Protein AF-A0AAD6ZDA1-F1 (afdb_monomer_lite)

Structure (mmCIF, N/CA/C/O backbone):
data_AF-A0AAD6ZDA1-F1
#
_entry.id   AF-A0AAD6ZDA1-F1
#
loop_
_atom_site.group_PDB
_atom_site.id
_atom_site.type_symbol
_atom_site.label_atom_id
_atom_site.label_alt_id
_atom_site.label_comp_id
_atom_site.label_asym_id
_atom_site.label_entity_id
_atom_site.label_seq_id
_atom_site.pdbx_PDB_ins_code
_atom_site.Cartn_x
_atom_site.Cartn_y
_atom_site.Cartn_z
_atom_site.occupancy
_atom_site.B_iso_or_equiv
_atom_site.auth_seq_id
_atom_site.auth_comp_id
_atom_site.auth_asym_id
_atom_site.auth_atom_id
_atom_site.pdbx_PDB_model_num
ATOM 1 N N . MET A 1 1 ? 4.608 19.936 4.056 1.00 37.69 1 MET A N 1
ATOM 2 C CA . MET A 1 1 ? 5.931 19.397 4.439 1.00 37.69 1 MET A CA 1
ATOM 3 C C . MET A 1 1 ? 6.944 19.930 3.448 1.00 37.69 1 MET A C 1
ATOM 5 O O . MET A 1 1 ? 6.852 19.603 2.273 1.00 37.69 1 MET A O 1
ATOM 9 N N . ASN A 1 2 ? 7.859 20.784 3.895 1.00 42.84 2 ASN A N 1
ATOM 10 C CA . ASN A 1 2 ? 8.911 21.331 3.040 1.00 42.84 2 ASN A CA 1
ATOM 11 C C . ASN A 1 2 ? 10.009 20.263 2.973 1.00 42.84 2 ASN A C 1
ATOM 13 O O . ASN A 1 2 ? 10.883 20.229 3.833 1.00 42.84 2 ASN A O 1
ATOM 17 N N . GLY A 1 3 ? 9.855 19.300 2.061 1.00 48.91 3 GLY A N 1
ATOM 18 C CA . GLY A 1 3 ? 10.661 18.079 2.011 1.00 48.91 3 GLY A CA 1
ATOM 19 C C . GLY A 1 3 ? 12.135 18.366 1.745 1.00 48.91 3 GLY A C 1
ATOM 20 O O . GLY A 1 3 ? 12.542 18.500 0.595 1.00 48.91 3 GLY A O 1
ATOM 21 N N . SER A 1 4 ? 12.936 18.448 2.806 1.00 62.41 4 SER A N 1
ATOM 22 C CA . SER A 1 4 ? 14.390 18.382 2.724 1.00 62.41 4 SER A CA 1
ATOM 23 C C . SER A 1 4 ? 14.822 16.922 2.864 1.00 62.41 4 SER A C 1
ATOM 25 O O . SER A 1 4 ? 14.467 16.230 3.817 1.00 62.41 4 SER A O 1
ATOM 27 N N . TYR A 1 5 ? 15.578 16.433 1.883 1.00 67.56 5 TYR A N 1
ATOM 28 C CA . TYR A 1 5 ? 16.111 15.073 1.871 1.00 67.56 5 TYR A CA 1
ATOM 29 C C . TYR A 1 5 ? 17.621 15.141 2.075 1.00 67.56 5 TYR A C 1
ATOM 31 O O . TYR A 1 5 ? 18.302 15.927 1.415 1.00 67.56 5 TYR A O 1
ATOM 39 N N . VAL A 1 6 ? 18.163 14.302 2.957 1.00 74.88 6 VAL A N 1
ATOM 40 C CA . VAL A 1 6 ? 19.614 14.137 3.085 1.00 74.88 6 VAL A CA 1
ATOM 41 C C . VAL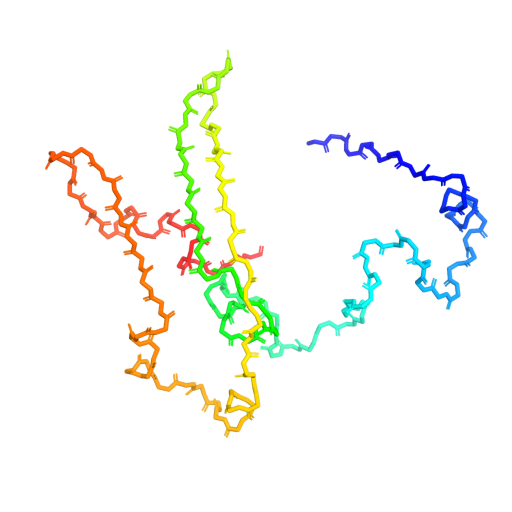 A 1 6 ? 20.038 13.004 2.162 1.00 74.88 6 VAL A C 1
ATOM 43 O O . VAL A 1 6 ? 19.687 11.844 2.373 1.00 74.88 6 VAL A O 1
ATOM 46 N N . LEU A 1 7 ? 20.784 13.346 1.115 1.00 74.56 7 LEU A N 1
ATOM 47 C CA . LEU A 1 7 ? 21.344 12.378 0.180 1.00 74.56 7 LEU A CA 1
ATOM 48 C C . LEU A 1 7 ? 22.782 12.046 0.576 1.00 74.56 7 LEU A C 1
ATOM 50 O O . LEU A 1 7 ? 23.545 12.921 0.982 1.00 74.56 7 LEU A O 1
ATOM 54 N N . CYS A 1 8 ? 23.189 10.786 0.410 1.00 79.69 8 CYS A N 1
ATOM 55 C CA . CYS A 1 8 ? 24.602 10.437 0.536 1.00 79.69 8 CYS A CA 1
ATOM 56 C C . CYS A 1 8 ? 25.426 11.150 -0.554 1.00 79.69 8 CYS A C 1
ATOM 58 O O . CYS A 1 8 ? 24.896 11.513 -1.606 1.00 79.69 8 CYS A O 1
ATOM 60 N N . HIS A 1 9 ? 26.733 11.321 -0.332 1.00 81.81 9 HIS A N 1
ATOM 61 C CA . HIS A 1 9 ? 27.588 12.106 -1.232 1.00 81.81 9 HIS A CA 1
ATOM 62 C C . HIS A 1 9 ? 27.553 11.626 -2.699 1.00 81.81 9 HIS A C 1
ATOM 64 O O . HIS A 1 9 ? 27.541 12.455 -3.608 1.00 81.81 9 HIS A O 1
ATOM 70 N N . LEU A 1 10 ? 27.468 10.308 -2.937 1.00 74.12 10 LEU A N 1
ATOM 71 C CA . LEU A 1 10 ? 27.371 9.724 -4.281 1.00 74.12 10 LEU A CA 1
ATOM 72 C C . LEU A 1 10 ? 26.062 10.115 -4.975 1.00 74.12 10 LEU A C 1
ATOM 74 O O . LEU A 1 10 ? 26.083 10.601 -6.105 1.00 74.12 10 LEU A O 1
ATOM 78 N N . CYS A 1 11 ? 24.928 9.955 -4.285 1.00 75.06 11 CYS A N 1
ATOM 79 C CA . CYS A 1 11 ? 23.620 10.335 -4.816 1.00 75.06 11 CYS A CA 1
ATOM 80 C C . CYS A 1 11 ? 23.534 11.850 -5.030 1.00 75.06 11 CYS A C 1
ATOM 82 O O . CYS A 1 11 ? 23.069 12.282 -6.077 1.00 75.06 11 CYS A O 1
ATOM 84 N N . ASN A 1 12 ? 24.052 12.653 -4.096 1.00 80.81 12 ASN A N 1
ATOM 85 C CA . ASN A 1 12 ? 24.085 14.108 -4.227 1.00 80.81 12 ASN A CA 1
ATOM 86 C C . ASN A 1 12 ? 24.914 14.558 -5.445 1.00 80.81 12 ASN A C 1
ATOM 88 O O . ASN A 1 12 ? 24.499 15.439 -6.192 1.00 80.81 12 ASN A O 1
ATOM 92 N N . SER A 1 13 ? 26.067 13.924 -5.695 1.00 78.25 13 SER A N 1
ATOM 93 C CA . SER A 1 13 ? 26.888 14.221 -6.876 1.00 78.25 13 SER A CA 1
ATOM 94 C C . SER A 1 13 ? 26.169 13.864 -8.180 1.00 78.25 13 SER A C 1
ATOM 96 O O . SER A 1 13 ? 26.177 14.664 -9.114 1.00 78.25 13 SER A O 1
ATOM 98 N N . ALA A 1 14 ? 25.502 12.706 -8.231 1.00 74.50 14 ALA A N 1
ATOM 99 C CA . ALA A 1 14 ? 24.721 12.286 -9.395 1.00 74.50 14 ALA A CA 1
ATOM 100 C C . ALA A 1 14 ? 23.552 13.245 -9.690 1.00 74.50 14 ALA A C 1
ATOM 102 O O . ALA A 1 14 ? 23.339 13.596 -10.853 1.00 74.50 14 ALA A O 1
ATOM 103 N N . VAL A 1 15 ? 22.863 13.722 -8.642 1.00 77.50 15 VAL A N 1
ATOM 104 C CA . VAL A 1 15 ? 21.783 14.721 -8.738 1.00 77.50 15 VAL A CA 1
ATOM 105 C C . VAL A 1 15 ? 22.301 16.043 -9.281 1.00 77.50 15 VAL A C 1
ATOM 107 O O . VAL A 1 15 ? 21.803 16.529 -10.295 1.00 77.50 15 VAL A O 1
ATOM 110 N N . ASN A 1 16 ? 23.331 16.600 -8.646 1.00 80.31 16 ASN A N 1
ATOM 111 C CA . ASN A 1 16 ? 23.852 17.920 -8.999 1.00 80.31 16 ASN A CA 1
ATOM 112 C C . ASN A 1 16 ? 24.461 17.951 -10.404 1.00 80.31 16 ASN A C 1
ATOM 114 O O . ASN A 1 16 ? 24.349 18.955 -11.101 1.00 80.31 16 ASN A O 1
ATOM 118 N N . LYS A 1 17 ? 25.064 16.843 -10.848 1.00 80.06 17 LYS A N 1
ATOM 119 C CA . LYS A 1 17 ? 25.643 16.723 -12.194 1.00 80.06 17 LYS A CA 1
ATOM 120 C C . LYS A 1 17 ? 24.631 16.282 -13.261 1.00 80.06 17 LYS A C 1
ATOM 122 O O . LYS A 1 17 ? 24.995 16.197 -14.429 1.00 80.06 17 LYS A O 1
ATOM 127 N N . ARG A 1 18 ? 23.374 16.001 -12.883 1.00 66.25 18 ARG A N 1
ATOM 128 C CA . ARG A 1 18 ? 22.312 15.468 -13.763 1.00 66.25 18 ARG A CA 1
ATOM 129 C C . ARG A 1 18 ? 22.723 14.196 -14.522 1.00 66.25 18 ARG A C 1
ATOM 131 O O . ARG A 1 18 ? 22.276 13.958 -15.637 1.00 66.25 18 ARG A O 1
ATOM 138 N N . CYS A 1 19 ? 23.562 13.356 -13.918 1.00 67.00 19 CYS A N 1
ATOM 139 C CA . CYS A 1 19 ? 24.136 12.170 -14.565 1.00 67.00 19 CYS A CA 1
ATOM 140 C C . CYS A 1 19 ? 23.348 10.883 -14.266 1.00 67.00 19 CYS A C 1
ATOM 142 O O . CYS A 1 19 ? 23.950 9.830 -14.037 1.00 67.00 19 CYS A O 1
ATOM 144 N N . PHE A 1 20 ? 22.016 10.941 -14.240 1.00 66.19 20 PHE A N 1
ATOM 145 C CA . PHE A 1 20 ? 21.174 9.772 -13.971 1.00 66.19 20 PHE A CA 1
ATOM 146 C C . PHE A 1 20 ? 21.013 8.909 -15.224 1.00 66.19 20 PHE A C 1
ATOM 148 O O . PHE A 1 20 ? 19.981 8.928 -15.884 1.00 66.19 20 PHE A O 1
ATOM 155 N N . HIS A 1 21 ? 22.054 8.159 -15.563 1.00 68.06 21 HIS A N 1
ATOM 156 C CA . HIS A 1 21 ? 22.007 7.195 -16.667 1.00 68.06 21 HIS A CA 1
ATOM 157 C C . HIS A 1 21 ? 21.341 5.884 -16.233 1.00 68.06 21 HIS A C 1
ATOM 159 O O . HIS A 1 21 ? 20.804 5.146 -17.052 1.00 68.06 21 HIS A O 1
ATOM 165 N N . SER A 1 22 ? 21.368 5.599 -14.931 1.00 71.06 22 SER A N 1
ATOM 166 C CA . SER A 1 22 ? 20.742 4.438 -14.314 1.00 71.06 22 SER A CA 1
ATOM 167 C C . SER A 1 22 ? 20.331 4.746 -12.873 1.00 71.06 22 SER A C 1
ATOM 169 O O . SER A 1 22 ? 20.701 5.769 -12.286 1.00 71.06 22 SER A O 1
ATOM 171 N N . ILE A 1 23 ? 19.542 3.846 -12.292 1.00 71.50 23 ILE A N 1
ATOM 172 C CA . ILE A 1 23 ? 19.148 3.902 -10.887 1.00 71.50 23 ILE A CA 1
ATOM 173 C C . ILE A 1 23 ? 20.393 3.641 -10.038 1.00 71.50 23 ILE A C 1
ATOM 175 O O . ILE A 1 23 ? 21.043 2.609 -10.185 1.00 71.50 23 ILE A O 1
ATOM 179 N N . SER A 1 24 ? 20.727 4.571 -9.139 1.00 71.81 24 SER A N 1
ATOM 180 C CA . SER A 1 24 ? 21.829 4.372 -8.191 1.00 71.81 24 SER A CA 1
ATOM 181 C C . SER A 1 24 ? 21.614 3.086 -7.392 1.00 71.81 24 SER A C 1
ATOM 183 O O . SER A 1 24 ? 20.505 2.827 -6.926 1.00 71.81 24 SER A O 1
ATOM 185 N N . LEU A 1 25 ? 22.688 2.323 -7.164 1.00 71.06 25 LEU A N 1
ATOM 186 C CA . LEU A 1 25 ? 22.655 1.060 -6.417 1.00 71.06 25 LEU A CA 1
ATOM 187 C C . LEU A 1 25 ? 21.956 1.193 -5.052 1.00 71.06 25 LEU A C 1
ATOM 189 O O . LEU A 1 25 ? 21.292 0.263 -4.603 1.00 71.06 25 LEU A O 1
ATOM 193 N N . ARG A 1 26 ? 22.091 2.359 -4.405 1.00 69.19 26 ARG A N 1
ATOM 194 C CA . ARG A 1 26 ? 21.506 2.672 -3.088 1.00 69.19 26 ARG A CA 1
ATOM 195 C C . ARG A 1 26 ? 20.231 3.517 -3.165 1.00 69.19 26 ARG A C 1
ATOM 197 O O . ARG A 1 26 ? 19.812 4.081 -2.159 1.00 69.19 26 ARG A O 1
ATOM 204 N N . SER A 1 27 ? 19.655 3.680 -4.351 1.00 71.62 27 SER A N 1
ATOM 205 C CA . SER A 1 27 ? 18.362 4.340 -4.497 1.00 71.62 27 SER A CA 1
ATOM 206 C C . SER A 1 27 ? 17.271 3.480 -3.869 1.00 71.62 27 SER A C 1
ATOM 208 O O . SER A 1 27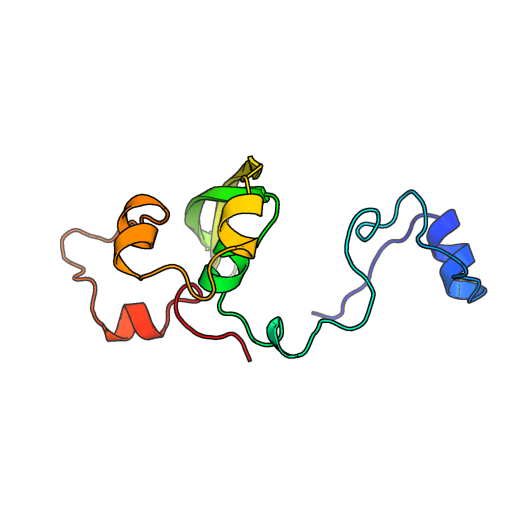 ? 17.243 2.271 -4.086 1.00 71.62 27 SER A O 1
ATOM 210 N N . TYR A 1 28 ? 16.322 4.110 -3.176 1.00 68.62 28 TYR A N 1
ATOM 211 C CA . TYR A 1 28 ? 15.104 3.437 -2.713 1.00 68.62 28 TYR A CA 1
ATOM 212 C C . TYR A 1 28 ? 14.266 2.862 -3.862 1.00 68.62 28 TYR A C 1
ATOM 214 O O . TYR A 1 28 ? 13.479 1.955 -3.640 1.00 68.62 28 TYR A O 1
ATOM 222 N N . ALA A 1 29 ? 14.448 3.369 -5.085 1.00 72.00 29 ALA A N 1
ATOM 223 C CA . ALA A 1 29 ? 13.752 2.883 -6.270 1.00 72.00 29 ALA A CA 1
ATOM 224 C C . ALA A 1 29 ? 14.460 1.695 -6.954 1.00 72.00 29 ALA A C 1
ATOM 226 O O . ALA A 1 29 ? 13.992 1.204 -7.978 1.00 72.00 29 ALA A O 1
ATOM 227 N N . ASN A 1 30 ? 15.599 1.232 -6.427 1.00 73.56 30 ASN A N 1
ATOM 228 C CA . ASN A 1 30 ? 16.299 0.086 -6.997 1.00 73.56 30 ASN A CA 1
ATOM 229 C C . ASN A 1 30 ? 15.459 -1.193 -6.820 1.00 73.56 30 ASN A C 1
ATOM 231 O O . ASN A 1 30 ? 15.001 -1.488 -5.720 1.00 73.56 30 ASN A O 1
ATOM 235 N N . GLY A 1 31 ? 15.237 -1.929 -7.912 1.00 70.88 31 GLY A N 1
ATOM 236 C CA . GLY A 1 31 ? 14.332 -3.085 -7.945 1.00 70.88 31 GLY A CA 1
ATOM 237 C C . GLY A 1 31 ? 12.839 -2.744 -8.073 1.00 70.88 31 GLY A C 1
ATOM 238 O O . GLY A 1 31 ? 12.024 -3.664 -8.125 1.00 70.88 31 GLY A O 1
ATOM 239 N N . PHE A 1 32 ? 12.477 -1.459 -8.169 1.00 76.69 32 PHE A N 1
ATOM 240 C CA . PHE A 1 32 ? 11.104 -0.999 -8.400 1.00 76.69 32 PHE A CA 1
ATOM 241 C C . PHE A 1 32 ? 10.906 -0.487 -9.833 1.00 76.69 32 PHE A C 1
ATOM 243 O O . PHE A 1 32 ? 11.855 -0.112 -10.522 1.00 76.69 32 PHE A O 1
ATOM 250 N N . TRP A 1 33 ? 9.651 -0.464 -10.288 1.00 78.94 33 TRP A N 1
ATOM 251 C CA . TRP A 1 33 ? 9.282 0.132 -11.571 1.00 78.94 33 TRP A CA 1
ATOM 252 C C . TRP A 1 33 ? 9.382 1.661 -11.499 1.00 78.94 33 TRP A C 1
ATOM 254 O O . TRP A 1 33 ? 8.782 2.280 -10.626 1.00 78.94 33 TRP A O 1
ATOM 264 N N . ILE A 1 34 ? 10.126 2.269 -12.428 1.00 78.31 34 ILE A N 1
ATOM 265 C CA . ILE A 1 34 ? 10.309 3.736 -12.526 1.00 78.31 34 ILE A CA 1
ATOM 266 C C . ILE A 1 34 ? 9.877 4.264 -13.908 1.00 78.31 34 ILE A C 1
ATOM 268 O O . ILE A 1 34 ? 10.096 5.422 -14.257 1.00 78.31 34 ILE A O 1
ATOM 272 N N . GLY A 1 35 ? 9.286 3.401 -14.735 1.00 83.25 35 GLY A N 1
ATOM 273 C CA . GLY A 1 35 ? 8.729 3.787 -16.026 1.00 83.25 35 GLY A CA 1
ATOM 274 C C . GLY A 1 35 ? 7.359 4.448 -15.887 1.00 83.25 35 GLY A C 1
ATOM 275 O O . GLY A 1 35 ? 6.829 4.633 -14.791 1.00 83.25 35 GLY A O 1
ATOM 276 N N . LYS A 1 36 ? 6.737 4.751 -17.030 1.00 84.94 36 LYS A N 1
ATOM 277 C CA . LYS A 1 36 ? 5.317 5.120 -17.054 1.00 84.94 36 LYS A CA 1
ATOM 278 C C . LYS A 1 36 ? 4.491 3.943 -16.535 1.00 84.94 36 LYS A C 1
ATOM 280 O O . LYS A 1 36 ? 4.729 2.806 -16.933 1.00 84.94 36 LYS A O 1
ATOM 285 N N . VAL A 1 37 ? 3.558 4.213 -15.630 1.00 84.25 37 VAL A N 1
ATOM 286 C CA . VAL A 1 37 ? 2.600 3.208 -15.159 1.00 84.25 37 VAL A CA 1
ATOM 287 C C . VAL A 1 37 ? 1.563 2.991 -16.274 1.00 84.25 37 VAL A C 1
ATOM 289 O O . VAL A 1 37 ? 1.015 3.994 -16.748 1.00 84.25 37 VAL A O 1
ATOM 292 N N . PRO A 1 38 ? 1.319 1.741 -16.722 1.00 85.94 38 PRO A N 1
ATOM 293 C CA . PRO A 1 38 ? 0.271 1.424 -17.697 1.00 85.94 38 PRO A CA 1
ATOM 294 C C . PRO A 1 38 ? -1.078 2.006 -17.277 1.00 85.94 38 PRO A C 1
ATOM 296 O O . PRO A 1 38 ? -1.346 2.097 -16.080 1.00 85.94 38 PRO A O 1
ATOM 299 N N . GLU A 1 39 ? -1.911 2.416 -18.231 1.00 85.50 39 GLU A N 1
ATOM 300 C CA . GLU A 1 39 ? -3.184 3.093 -17.942 1.00 85.50 39 GLU A CA 1
ATOM 301 C C . GLU A 1 39 ? -4.111 2.223 -17.083 1.00 85.50 39 GLU A C 1
ATOM 303 O O . GLU A 1 39 ? -4.760 2.712 -16.160 1.00 85.50 39 GLU A O 1
ATOM 308 N N . GLU A 1 40 ? -4.065 0.914 -17.303 1.00 81.06 40 GLU A N 1
ATOM 309 C CA . GLU A 1 40 ? -4.815 -0.111 -16.582 1.00 81.06 40 GLU A CA 1
ATOM 310 C C . GLU A 1 40 ? -4.409 -0.225 -15.105 1.00 81.06 40 GLU A C 1
ATOM 312 O O . GLU A 1 40 ? -5.193 -0.688 -14.280 1.00 81.06 40 GLU A O 1
ATOM 317 N N . LEU A 1 41 ? -3.186 0.195 -14.765 1.00 81.31 41 LEU A N 1
ATOM 318 C CA . LEU A 1 41 ? -2.640 0.171 -13.404 1.00 81.31 41 LEU A CA 1
ATOM 319 C C . LEU A 1 41 ? -2.665 1.553 -12.735 1.00 81.31 41 LEU A C 1
ATOM 321 O O . LEU A 1 41 ? -2.127 1.724 -11.640 1.00 81.31 41 LEU A O 1
ATOM 325 N N . GLN A 1 42 ? -3.259 2.560 -13.379 1.00 84.25 42 GLN A N 1
ATOM 326 C CA . GLN A 1 42 ? -3.432 3.882 -12.785 1.00 84.25 42 GLN A CA 1
ATOM 327 C C . GLN A 1 42 ? -4.682 3.921 -11.895 1.00 84.25 42 GLN A C 1
ATOM 329 O O . GLN A 1 42 ? -5.699 3.302 -12.190 1.00 84.25 42 GLN A O 1
ATOM 334 N N . LYS A 1 43 ? -4.628 4.726 -10.823 1.00 82.50 43 LYS A N 1
ATOM 335 C CA . LYS A 1 43 ? -5.772 5.024 -9.930 1.00 82.50 43 LYS A CA 1
ATOM 336 C C . LYS A 1 43 ? -6.388 3.796 -9.241 1.00 82.50 43 LYS A C 1
ATOM 338 O O . LYS A 1 43 ? -7.588 3.779 -8.954 1.00 82.50 43 LYS A O 1
ATOM 343 N N . LEU A 1 44 ? -5.567 2.790 -8.959 1.00 79.62 44 LEU A N 1
ATOM 344 C CA . LEU A 1 44 ? -5.968 1.650 -8.146 1.00 79.62 44 LEU A CA 1
ATOM 345 C C . LEU A 1 44 ? -6.284 2.113 -6.711 1.00 79.62 44 LEU A C 1
ATOM 347 O O . LEU A 1 44 ? -5.628 2.988 -6.144 1.00 79.62 44 LEU A O 1
ATOM 351 N N . THR A 1 45 ? -7.323 1.542 -6.111 1.00 77.00 45 THR A N 1
ATOM 352 C CA . THR A 1 45 ? -7.539 1.596 -4.662 1.00 77.00 45 THR A CA 1
ATOM 353 C C . THR A 1 45 ? -6.358 0.941 -3.953 1.00 77.00 45 THR A C 1
ATOM 355 O O . THR A 1 45 ? -5.698 0.060 -4.500 1.00 77.00 45 THR A O 1
ATOM 358 N N . PHE A 1 46 ? -6.149 1.296 -2.683 1.00 77.25 46 PHE A N 1
ATOM 359 C CA . PHE A 1 46 ? -5.167 0.605 -1.843 1.00 77.25 46 PHE A CA 1
ATOM 360 C C . PHE A 1 46 ? -5.358 -0.921 -1.875 1.00 77.25 46 PHE A C 1
ATOM 362 O O . PHE A 1 46 ? -4.387 -1.670 -1.916 1.00 77.25 46 PHE A O 1
ATOM 369 N N . LEU A 1 47 ? -6.612 -1.380 -1.889 1.00 75.62 47 LEU A N 1
ATOM 370 C CA . LEU A 1 47 ? -6.953 -2.796 -1.941 1.00 75.62 47 LEU A CA 1
ATOM 371 C C . LEU A 1 47 ? -6.581 -3.440 -3.286 1.00 75.62 47 LEU A C 1
ATOM 373 O O . LEU A 1 47 ? -5.926 -4.478 -3.293 1.00 75.62 47 LEU A O 1
ATOM 377 N N . GLU A 1 48 ? -6.933 -2.802 -4.405 1.00 77.69 48 GLU A N 1
ATOM 378 C CA . GLU A 1 48 ? -6.552 -3.251 -5.753 1.00 77.69 48 GLU A CA 1
ATOM 379 C C . GLU A 1 48 ? -5.017 -3.328 -5.894 1.00 77.69 48 GLU A C 1
ATOM 381 O O . GLU A 1 48 ? -4.503 -4.318 -6.414 1.00 77.69 48 GLU A O 1
ATOM 386 N N . GLU A 1 49 ? -4.273 -2.35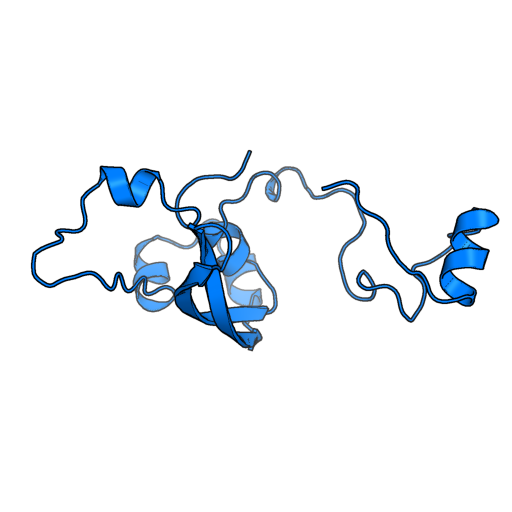5 -5.352 1.00 80.88 49 GLU A N 1
ATOM 387 C CA . GLU A 1 49 ? -2.803 -2.400 -5.297 1.00 80.88 49 GLU A CA 1
ATOM 388 C C . GLU A 1 49 ? -2.290 -3.604 -4.494 1.00 80.88 49 GLU A C 1
ATOM 390 O O . GLU A 1 49 ? -1.365 -4.290 -4.935 1.00 80.88 49 GLU A O 1
ATOM 395 N N . GLN A 1 50 ? -2.883 -3.893 -3.326 1.00 78.88 50 GLN A N 1
ATOM 396 C CA . GLN A 1 50 ? -2.485 -5.052 -2.519 1.00 78.88 50 GLN A CA 1
ATOM 397 C C . GLN A 1 50 ? -2.760 -6.381 -3.232 1.00 78.88 50 GLN A C 1
ATOM 399 O O . GLN A 1 50 ? -1.992 -7.319 -3.029 1.00 78.88 50 GLN A O 1
ATOM 404 N N . CYS A 1 51 ? -3.797 -6.481 -4.068 1.00 77.25 51 CYS A N 1
ATOM 405 C CA . CYS A 1 51 ? -4.104 -7.703 -4.821 1.00 77.25 51 CYS A CA 1
ATOM 406 C C . CYS A 1 51 ? -3.075 -8.009 -5.921 1.00 77.25 51 CYS A C 1
ATOM 408 O O . CYS A 1 51 ? -2.797 -9.175 -6.184 1.00 77.25 51 CYS A O 1
ATOM 410 N N . ILE A 1 52 ? -2.498 -6.983 -6.553 1.00 79.06 52 ILE A N 1
ATOM 411 C CA . ILE A 1 52 ? -1.542 -7.160 -7.663 1.00 79.06 52 ILE A CA 1
ATOM 412 C C . ILE A 1 52 ? -0.072 -7.033 -7.240 1.00 79.06 52 ILE A C 1
ATOM 414 O O . ILE A 1 52 ? 0.832 -7.268 -8.045 1.00 79.06 52 ILE A O 1
ATOM 418 N N . ALA A 1 53 ? 0.202 -6.616 -6.001 1.00 79.94 53 ALA A N 1
ATOM 419 C CA . ALA A 1 53 ? 1.566 -6.429 -5.520 1.00 79.94 53 ALA A CA 1
ATOM 420 C C . ALA A 1 53 ? 2.360 -7.748 -5.567 1.00 79.94 53 ALA A C 1
ATOM 422 O O . ALA A 1 53 ? 1.826 -8.817 -5.332 1.00 79.94 53 ALA A O 1
ATOM 423 N N . ARG A 1 54 ? 3.676 -7.728 -5.785 1.00 77.81 54 ARG A N 1
ATOM 424 C CA . ARG A 1 54 ? 4.474 -8.976 -5.698 1.00 77.81 54 ARG A CA 1
ATOM 425 C C . ARG A 1 54 ? 4.677 -9.466 -4.262 1.00 77.81 54 ARG A C 1
ATOM 427 O O . ARG A 1 54 ? 4.952 -10.637 -4.021 1.00 77.81 54 ARG A O 1
ATOM 434 N N . ALA A 1 55 ? 4.571 -8.555 -3.308 1.00 79.25 55 ALA A N 1
ATOM 435 C CA . ALA A 1 55 ? 4.584 -8.837 -1.887 1.00 79.25 55 ALA A CA 1
ATOM 436 C C . ALA A 1 55 ? 3.613 -7.866 -1.224 1.00 79.25 55 ALA A C 1
ATOM 438 O O . ALA A 1 55 ? 3.661 -6.669 -1.518 1.00 79.25 55 ALA A O 1
ATOM 439 N N . ARG A 1 56 ? 2.734 -8.371 -0.357 1.00 77.31 56 ARG A N 1
ATOM 440 C CA . ARG A 1 56 ? 1.719 -7.552 0.311 1.00 77.31 56 ARG A CA 1
ATOM 441 C C . ARG A 1 56 ? 1.956 -7.470 1.801 1.00 77.31 56 ARG A C 1
ATOM 443 O O . ARG A 1 56 ? 2.487 -8.393 2.429 1.00 77.31 56 ARG A O 1
ATOM 450 N N . ALA A 1 57 ? 1.521 -6.359 2.374 1.00 73.56 57 ALA A N 1
ATOM 451 C CA . ALA A 1 57 ? 1.472 -6.188 3.810 1.00 73.56 57 ALA A CA 1
ATOM 452 C C . ALA A 1 57 ? 0.331 -7.051 4.382 1.00 73.56 57 ALA A C 1
ATOM 454 O O . ALA A 1 57 ? -0.800 -6.608 4.530 1.00 73.56 57 ALA A O 1
ATOM 455 N N . THR A 1 58 ? 0.621 -8.323 4.650 1.00 66.31 58 THR A N 1
ATOM 456 C CA . THR A 1 58 ? -0.362 -9.317 5.127 1.00 66.31 58 THR A CA 1
ATOM 457 C C . THR A 1 58 ? -0.938 -9.006 6.502 1.00 66.31 58 THR A C 1
ATOM 459 O O . THR A 1 58 ? -2.066 -9.393 6.795 1.00 66.31 58 THR A O 1
ATOM 462 N N . ARG A 1 59 ? -0.184 -8.312 7.361 1.00 63.91 59 ARG A N 1
ATOM 463 C CA . ARG A 1 59 ? -0.672 -7.844 8.662 1.00 63.91 59 ARG A CA 1
ATOM 464 C C . ARG A 1 59 ? -0.157 -6.442 8.926 1.00 63.91 59 ARG A C 1
ATOM 466 O O . ARG A 1 59 ? 1.048 -6.248 9.078 1.00 63.91 59 ARG A O 1
ATOM 473 N N . CYS A 1 60 ? -1.080 -5.494 9.020 1.00 61.06 60 CYS A N 1
ATOM 474 C CA . CYS A 1 60 ? -0.814 -4.132 9.455 1.00 61.06 60 CYS A CA 1
ATOM 475 C C . CYS A 1 60 ? -1.552 -3.893 10.767 1.00 61.06 60 CYS A C 1
ATOM 477 O O . CYS A 1 60 ? -2.780 -3.862 10.788 1.00 61.06 60 CYS A O 1
ATOM 479 N N . MET A 1 61 ? -0.813 -3.727 11.860 1.00 63.84 61 MET A N 1
ATOM 480 C CA . MET A 1 61 ? -1.406 -3.399 13.154 1.00 63.84 61 MET A CA 1
ATOM 481 C C . MET A 1 61 ? -0.990 -1.989 13.536 1.00 63.84 61 MET A C 1
ATOM 483 O O . MET A 1 61 ? 0.186 -1.755 13.806 1.00 63.84 61 MET A O 1
ATOM 487 N N . TYR A 1 62 ? -1.947 -1.064 13.575 1.00 61.91 62 TYR A N 1
ATOM 488 C CA . TYR A 1 62 ? -1.714 0.322 13.966 1.00 61.91 62 TYR A CA 1
ATOM 489 C C . TYR A 1 62 ? -2.393 0.605 15.298 1.00 61.91 62 TYR A C 1
ATOM 491 O O . TYR A 1 62 ? -3.595 0.402 15.449 1.00 61.91 62 TYR A O 1
ATOM 499 N N . LYS A 1 63 ? -1.631 1.126 16.257 1.00 60.28 63 LYS A N 1
ATOM 500 C CA . LYS A 1 63 ? -2.187 1.766 17.443 1.00 60.28 63 LYS A CA 1
ATOM 501 C C . LYS A 1 63 ? -2.328 3.252 17.148 1.00 60.28 63 LYS A C 1
ATOM 503 O O . LYS A 1 63 ? -1.329 3.917 16.874 1.00 60.28 63 LYS A O 1
ATOM 508 N N . LEU A 1 64 ? -3.555 3.758 17.206 1.00 62.59 64 LEU A N 1
ATOM 509 C CA . LEU A 1 64 ? -3.825 5.189 17.164 1.00 62.59 64 LEU A CA 1
ATOM 510 C C . LEU A 1 64 ? -3.584 5.763 18.564 1.00 62.59 64 LEU A C 1
ATOM 512 O O . LEU A 1 64 ? -4.183 5.318 19.541 1.00 62.59 64 LEU A O 1
ATOM 516 N N . THR A 1 65 ? -2.671 6.721 18.666 1.00 65.25 65 THR A N 1
ATOM 517 C CA . THR A 1 65 ? -2.365 7.449 19.903 1.00 65.25 65 THR A CA 1
ATOM 518 C C . THR A 1 65 ? -2.423 8.942 19.633 1.00 65.25 65 THR A C 1
ATOM 520 O O . THR A 1 65 ? -1.969 9.383 18.580 1.00 65.25 65 THR A O 1
ATOM 523 N N . LEU A 1 66 ? -2.950 9.727 20.571 1.00 68.56 66 LEU A N 1
ATOM 524 C CA . LEU A 1 66 ? -2.811 11.181 20.523 1.00 68.56 66 LEU A CA 1
ATOM 525 C C . LEU A 1 66 ? -1.329 11.529 20.687 1.00 68.56 66 LE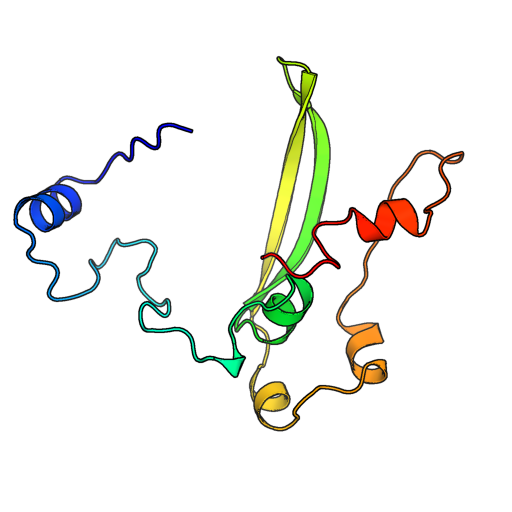U A C 1
ATOM 527 O O . LEU A 1 66 ? -0.687 11.134 21.662 1.00 68.56 66 LEU A O 1
ATOM 531 N N . GLY A 1 67 ? -0.769 12.186 19.677 1.00 64.50 67 GLY A N 1
ATOM 532 C CA . GLY A 1 67 ? 0.587 12.705 19.711 1.00 64.50 67 GLY A CA 1
ATOM 533 C C . GLY A 1 67 ? 0.687 13.966 20.579 1.00 64.50 67 GLY A C 1
ATOM 534 O O . GLY A 1 67 ? -0.332 14.534 20.961 1.00 64.50 67 GLY A O 1
ATOM 535 N N . PRO A 1 68 ? 1.907 14.463 20.847 1.00 63.94 68 PRO A N 1
ATOM 536 C CA . PRO A 1 68 ? 2.145 15.633 21.706 1.00 63.94 68 PRO A CA 1
ATOM 537 C C . PRO A 1 68 ? 1.471 16.937 21.242 1.00 63.94 68 PRO A C 1
ATOM 539 O O . PRO A 1 68 ? 1.409 17.899 21.996 1.00 63.94 68 PRO A O 1
ATOM 542 N N . THR A 1 69 ? 1.017 16.985 19.991 1.00 74.62 69 THR A N 1
ATOM 543 C CA . THR A 1 69 ? 0.349 18.125 19.348 1.00 74.62 69 THR A CA 1
ATOM 544 C C . THR A 1 69 ? -1.140 17.867 19.086 1.00 74.62 69 THR A C 1
ATOM 546 O O . THR A 1 69 ? -1.700 18.466 18.171 1.00 74.62 69 THR A O 1
ATOM 549 N N . ASP A 1 70 ? -1.765 16.931 19.812 1.00 66.31 70 ASP A N 1
ATOM 550 C CA . ASP A 1 70 ? -3.146 16.451 19.594 1.00 66.31 70 ASP A CA 1
ATOM 551 C C . ASP A 1 70 ? -3.417 15.874 18.192 1.00 66.31 70 ASP A C 1
ATOM 553 O O . ASP A 1 70 ? -4.553 15.630 17.788 1.00 66.31 70 ASP A O 1
ATOM 557 N N . GLN A 1 71 ? -2.360 15.582 17.434 1.00 57.19 71 GLN A N 1
ATOM 558 C CA . GLN A 1 71 ? -2.473 14.884 16.159 1.00 57.19 71 GLN A CA 1
ATOM 559 C C . GLN A 1 71 ? -2.559 13.378 16.405 1.00 57.19 71 GLN A C 1
ATOM 561 O O . GLN A 1 71 ? -1.756 12.820 17.152 1.00 57.19 71 GLN A O 1
ATOM 566 N N . LEU A 1 72 ? -3.500 12.698 15.749 1.00 56.62 72 LEU A N 1
ATOM 567 C CA . LEU A 1 72 ? -3.568 11.235 15.734 1.00 56.62 72 LEU A CA 1
ATOM 568 C C . LEU A 1 72 ? -2.285 10.665 15.107 1.00 56.62 72 LEU A C 1
ATOM 570 O O . LEU A 1 72 ? -2.088 10.719 13.895 1.00 56.62 72 LEU A O 1
ATOM 574 N N . ALA A 1 73 ? -1.410 10.111 15.943 1.00 51.97 73 ALA A N 1
ATOM 575 C CA . ALA A 1 73 ? -0.199 9.418 15.537 1.00 51.97 73 ALA A CA 1
ATOM 576 C C . ALA A 1 73 ? -0.457 7.907 15.527 1.00 51.97 73 ALA A C 1
ATOM 578 O O . ALA A 1 73 ? -0.859 7.324 16.535 1.00 51.97 73 ALA A O 1
ATOM 579 N N . ALA A 1 74 ? -0.209 7.264 14.388 1.00 59.72 74 ALA A N 1
ATOM 580 C CA . ALA A 1 74 ? -0.281 5.816 14.252 1.00 59.72 74 ALA A CA 1
ATOM 581 C C . ALA A 1 74 ? 1.115 5.205 14.438 1.00 59.72 74 ALA A C 1
ATOM 583 O O . ALA A 1 74 ? 2.040 5.538 13.695 1.00 59.72 74 ALA A O 1
ATOM 584 N N . ARG A 1 75 ? 1.277 4.287 15.399 1.00 58.84 75 ARG A N 1
ATOM 585 C CA . ARG A 1 75 ? 2.496 3.468 15.537 1.00 58.84 75 ARG A CA 1
ATOM 586 C C . ARG A 1 75 ? 2.136 2.002 15.362 1.00 58.84 75 ARG A C 1
ATOM 588 O O . ARG A 1 75 ? 1.184 1.528 15.979 1.00 58.84 75 ARG A O 1
ATOM 595 N N . GLY A 1 76 ? 2.872 1.290 14.515 1.00 63.84 76 GLY A N 1
ATOM 596 C CA . GLY A 1 76 ? 2.484 -0.057 14.123 1.00 63.84 76 GLY A CA 1
ATOM 597 C C . GLY A 1 76 ? 3.609 -0.919 13.584 1.00 63.84 76 GLY A C 1
ATOM 598 O O . GLY A 1 76 ? 4.678 -0.416 13.241 1.00 63.84 76 GLY A O 1
ATOM 599 N N . ASN A 1 77 ? 3.326 -2.218 13.507 1.00 70.56 77 ASN A N 1
ATOM 600 C CA . ASN A 1 77 ? 4.167 -3.205 12.841 1.00 70.56 77 ASN A CA 1
ATOM 601 C C . ASN A 1 77 ? 3.486 -3.640 11.542 1.00 70.56 77 ASN A C 1
ATOM 603 O O . ASN A 1 77 ? 2.260 -3.790 11.498 1.00 70.56 77 ASN A O 1
ATOM 607 N N . VAL A 1 78 ? 4.295 -3.857 10.507 1.00 70.50 78 VAL A N 1
ATOM 608 C CA . VAL A 1 78 ? 3.842 -4.349 9.207 1.00 70.50 78 VAL A CA 1
ATOM 609 C C . VAL A 1 78 ? 4.629 -5.603 8.852 1.00 70.50 78 VAL A C 1
ATOM 611 O O . VAL A 1 78 ? 5.858 -5.572 8.808 1.00 70.50 78 VAL A O 1
ATOM 614 N N . CYS A 1 79 ? 3.924 -6.701 8.591 1.00 73.19 79 CYS A N 1
ATOM 615 C CA . CYS A 1 79 ? 4.513 -7.922 8.046 1.00 73.19 79 CYS A CA 1
ATOM 616 C C . CYS A 1 79 ? 4.277 -7.964 6.536 1.00 73.19 79 CYS A C 1
ATOM 618 O O . CYS A 1 79 ? 3.129 -8.008 6.091 1.00 73.19 79 CYS A O 1
ATOM 620 N N . ILE A 1 80 ? 5.357 -7.970 5.755 1.00 77.62 80 ILE A N 1
ATOM 621 C CA . ILE A 1 80 ? 5.304 -8.080 4.295 1.00 77.62 80 ILE A CA 1
ATOM 622 C C . ILE A 1 80 ? 5.658 -9.513 3.917 1.00 77.62 80 ILE A C 1
ATOM 624 O O . ILE A 1 80 ? 6.735 -9.991 4.273 1.00 77.62 80 ILE A O 1
ATOM 628 N N . LEU A 1 81 ? 4.756 -10.186 3.207 1.00 78.12 81 LEU A N 1
ATOM 629 C CA . LEU A 1 81 ? 4.979 -11.538 2.703 1.00 78.12 81 LEU A CA 1
ATOM 630 C C . LEU A 1 81 ? 4.898 -11.531 1.173 1.00 78.12 81 LEU A C 1
ATOM 632 O O . LEU A 1 81 ? 4.063 -10.810 0.614 1.00 78.12 81 LEU A O 1
ATOM 636 N N . PRO A 1 82 ? 5.769 -12.290 0.484 1.00 80.31 82 PRO A N 1
ATOM 637 C CA . PRO A 1 82 ? 5.650 -12.479 -0.954 1.00 80.31 82 PRO A CA 1
ATOM 638 C C . PRO A 1 82 ? 4.311 -13.148 -1.275 1.00 80.31 82 PRO A C 1
ATOM 640 O O . PRO A 1 82 ? 3.848 -13.999 -0.514 1.00 80.31 82 PRO A O 1
ATOM 643 N N . GLN A 1 83 ? 3.705 -12.770 -2.396 1.00 78.06 83 GLN A N 1
ATOM 644 C CA . GLN A 1 83 ? 2.501 -13.419 -2.906 1.00 78.06 83 GLN A CA 1
ATOM 645 C C . GLN A 1 83 ? 2.723 -13.912 -4.332 1.00 78.06 83 GLN A C 1
ATOM 647 O O . GLN A 1 83 ? 3.432 -13.278 -5.120 1.00 78.06 83 GLN A O 1
ATOM 652 N N . ASP A 1 84 ? 2.123 -15.055 -4.655 1.00 76.88 84 ASP A N 1
ATOM 653 C CA . ASP A 1 84 ? 2.132 -15.567 -6.017 1.00 76.88 84 ASP A CA 1
ATOM 654 C C . ASP A 1 84 ? 1.114 -14.790 -6.859 1.00 76.88 84 ASP A C 1
ATOM 656 O O . ASP A 1 84 ? -0.095 -14.952 -6.725 1.00 76.88 84 ASP A O 1
ATOM 660 N N . THR A 1 85 ? 1.627 -13.910 -7.715 1.00 73.44 85 THR A N 1
ATOM 661 C CA . THR A 1 85 ? 0.821 -13.083 -8.627 1.00 73.44 85 THR A CA 1
ATOM 662 C C . THR A 1 85 ? 0.600 -13.754 -9.982 1.00 73.44 85 THR A C 1
ATOM 664 O O . THR A 1 85 ? -0.111 -13.200 -10.823 1.00 73.44 85 THR A O 1
ATOM 667 N N . ALA A 1 86 ? 1.171 -14.944 -10.217 1.00 73.62 86 ALA A N 1
ATOM 668 C CA . ALA A 1 86 ? 1.033 -15.649 -11.490 1.00 73.62 86 ALA A CA 1
ATOM 669 C C . ALA A 1 86 ? -0.421 -16.049 -11.773 1.00 73.62 86 ALA A C 1
ATOM 671 O O . ALA A 1 86 ? -0.883 -15.944 -12.908 1.00 73.62 86 ALA A O 1
ATOM 672 N N . SER A 1 87 ? -1.166 -16.438 -10.737 1.00 63.62 87 SER A N 1
ATOM 673 C CA . SER A 1 87 ? -2.599 -16.733 -10.837 1.00 63.62 87 SER A CA 1
ATOM 674 C C . SER A 1 87 ? -3.422 -15.482 -11.172 1.00 63.62 87 SER A C 1
ATOM 676 O O . SER A 1 87 ? -4.306 -15.540 -12.027 1.00 63.62 87 SER A O 1
ATOM 678 N N . VAL A 1 88 ? -3.076 -14.332 -10.583 1.00 63.59 88 VAL A N 1
ATOM 679 C CA . VAL A 1 88 ? -3.741 -13.035 -10.813 1.00 63.59 88 VAL A CA 1
ATOM 680 C C . VAL A 1 88 ? -3.556 -12.554 -12.256 1.00 63.59 88 VAL A C 1
ATOM 682 O O . VAL A 1 88 ? -4.482 -11.998 -12.841 1.00 63.59 88 VAL A O 1
ATOM 685 N N . LEU A 1 89 ? -2.400 -12.829 -12.875 1.00 63.44 89 LEU A N 1
ATOM 686 C CA . LEU A 1 89 ? -2.141 -12.503 -14.286 1.00 63.44 89 LEU A CA 1
ATOM 687 C C . LEU A 1 89 ? -3.090 -13.221 -15.256 1.00 63.44 89 LEU A C 1
ATOM 689 O O . LEU A 1 89 ? -3.364 -12.705 -16.337 1.00 63.44 89 LEU A O 1
ATOM 693 N N . SER A 1 90 ? -3.577 -14.408 -14.885 1.00 62.69 90 SER A N 1
ATOM 694 C CA . SER A 1 90 ? -4.434 -15.233 -15.745 1.00 62.69 90 SER A CA 1
ATOM 695 C C . SER A 1 90 ? -5.930 -14.902 -15.651 1.00 62.69 90 SER A C 1
ATOM 697 O O . SER A 1 90 ? -6.699 -15.339 -16.507 1.00 62.69 90 SER A O 1
ATOM 699 N N . ALA A 1 91 ? -6.348 -14.117 -14.651 1.00 57.53 91 ALA A N 1
ATOM 700 C CA . ALA A 1 91 ? -7.754 -13.856 -14.348 1.00 57.53 91 ALA A CA 1
ATOM 701 C C . ALA A 1 91 ? -8.008 -12.367 -14.054 1.00 57.53 91 ALA A C 1
ATOM 703 O O . ALA A 1 91 ? -7.932 -11.897 -12.920 1.00 57.53 91 ALA A O 1
ATOM 704 N N . MET A 1 92 ? -8.364 -11.616 -15.094 1.00 60.25 92 MET A N 1
ATOM 705 C CA . MET A 1 92 ? -9.008 -10.312 -14.936 1.00 60.25 92 MET A CA 1
ATOM 706 C C . MET A 1 92 ? -10.495 -10.462 -14.582 1.00 60.25 92 MET A C 1
ATOM 708 O O . MET A 1 92 ? -11.173 -11.302 -15.173 1.00 60.25 92 MET A O 1
ATOM 712 N N . PRO A 1 93 ? -11.050 -9.510 -13.814 1.00 59.88 93 PRO A N 1
ATOM 713 C CA . PRO A 1 93 ? -10.785 -9.339 -12.388 1.00 59.88 93 PRO A CA 1
ATOM 714 C C . PRO A 1 93 ? -11.172 -10.600 -11.599 1.00 59.88 93 PRO A C 1
ATOM 716 O O . PRO A 1 93 ? -12.180 -11.244 -11.889 1.00 59.88 93 PRO A O 1
ATOM 719 N N . VAL A 1 94 ? -10.384 -10.921 -10.572 1.00 60.72 94 VAL A N 1
ATOM 720 C CA . VAL A 1 94 ? -10.676 -12.012 -9.634 1.00 60.72 94 VAL A CA 1
ATOM 721 C C . VAL A 1 94 ? -12.099 -11.823 -9.083 1.00 60.72 94 VAL A C 1
ATOM 723 O O . VAL A 1 94 ? -12.395 -10.758 -8.531 1.00 60.72 94 VAL A O 1
ATOM 726 N N . PRO A 1 95 ? -13.007 -12.804 -9.247 1.00 67.69 95 PRO A N 1
ATOM 727 C CA . PRO A 1 95 ? -14.358 -12.713 -8.714 1.00 67.69 95 PRO A CA 1
ATOM 728 C C . PRO A 1 95 ? -14.345 -12.361 -7.224 1.00 67.69 95 PRO A C 1
ATOM 730 O O . PRO A 1 95 ? -13.573 -12.939 -6.463 1.00 67.69 95 PRO A O 1
ATOM 733 N N . LEU A 1 96 ? -15.230 -11.458 -6.784 1.00 67.81 96 LEU A N 1
ATOM 734 C CA . LEU A 1 96 ? -15.253 -10.976 -5.392 1.00 67.81 96 LEU A CA 1
ATOM 735 C C . LEU A 1 96 ? -15.330 -12.112 -4.358 1.00 67.81 96 LEU A C 1
ATOM 737 O O . LEU A 1 96 ? -14.745 -11.999 -3.287 1.00 67.81 96 LEU A O 1
ATOM 741 N N . PHE A 1 97 ? -15.997 -13.222 -4.691 1.00 70.25 97 PHE A N 1
ATOM 742 C CA . PHE A 1 97 ? -16.085 -14.387 -3.807 1.00 70.25 97 PHE A CA 1
ATOM 743 C C . PHE A 1 97 ? -14.726 -15.061 -3.557 1.00 70.25 97 PHE A C 1
ATOM 745 O O . PHE A 1 97 ? -14.545 -15.676 -2.518 1.00 70.25 97 PHE A O 1
ATOM 752 N N . GLN A 1 98 ? -13.762 -14.953 -4.475 1.00 67.38 98 GLN A N 1
ATOM 753 C CA . GLN A 1 98 ? -12.408 -15.486 -4.280 1.00 67.38 98 GLN A CA 1
ATOM 754 C C . GLN A 1 98 ? -11.546 -14.559 -3.414 1.00 67.38 98 GLN A C 1
ATOM 756 O O . GLN A 1 98 ? -10.582 -15.009 -2.809 1.00 67.38 98 GLN A O 1
ATOM 761 N N . LEU A 1 99 ? -11.901 -13.272 -3.318 1.00 67.88 99 LEU A N 1
ATOM 762 C CA . LEU A 1 99 ? -11.193 -12.294 -2.485 1.00 67.88 99 LEU A CA 1
ATOM 763 C C . LEU A 1 99 ? -11.618 -12.336 -1.010 1.00 67.88 99 LEU A C 1
ATOM 765 O O . LEU A 1 99 ? -10.944 -11.736 -0.173 1.00 67.88 99 LEU A O 1
ATOM 769 N N . GLN A 1 100 ? -12.715 -13.029 -0.687 1.00 63.22 100 GLN A N 1
ATOM 770 C CA . GLN A 1 100 ? -13.302 -13.049 0.657 1.00 63.22 100 GLN A CA 1
ATOM 771 C C . GLN A 1 100 ? -12.327 -13.565 1.733 1.00 63.22 100 GLN A C 1
ATOM 773 O O . GLN A 1 100 ? -12.339 -13.069 2.856 1.00 63.22 100 GLN A O 1
ATOM 778 N N . ASP A 1 101 ? -11.455 -14.509 1.370 1.00 63.59 101 ASP A N 1
ATOM 779 C CA . ASP A 1 101 ? -10.500 -15.144 2.285 1.00 63.59 101 ASP A CA 1
ATOM 780 C C . ASP A 1 101 ? -9.104 -14.495 2.222 1.00 63.59 101 ASP A C 1
ATOM 782 O O . ASP A 1 101 ? -8.239 -14.762 3.056 1.00 63.59 101 ASP A O 1
ATOM 786 N N . GLU A 1 102 ? -8.880 -13.590 1.264 1.00 65.19 102 GLU A N 1
ATOM 787 C CA . GLU A 1 102 ? -7.588 -12.932 1.058 1.00 65.19 102 GLU A CA 1
ATOM 788 C C . GLU A 1 102 ? -7.419 -11.670 1.914 1.00 65.19 102 GLU A C 1
ATOM 790 O O . GLU A 1 102 ? -6.290 -11.279 2.244 1.00 65.19 102 GLU A O 1
ATOM 795 N N . ILE A 1 103 ? -8.527 -11.009 2.271 1.00 66.12 103 ILE A N 1
ATOM 796 C CA . ILE A 1 103 ? -8.511 -9.705 2.940 1.00 66.12 103 ILE A CA 1
ATOM 797 C C . ILE A 1 103 ? -9.512 -9.683 4.093 1.00 66.12 103 ILE A C 1
ATOM 799 O O . ILE A 1 103 ? -10.722 -9.675 3.899 1.00 66.12 103 ILE A O 1
ATOM 803 N N . CYS A 1 104 ? -8.988 -9.571 5.313 1.00 68.50 104 CYS A N 1
ATOM 804 C CA . CYS A 1 104 ? -9.781 -9.351 6.516 1.00 68.50 104 CYS A CA 1
ATOM 805 C C . CYS A 1 104 ? -9.547 -7.926 7.035 1.00 68.50 104 CYS A C 1
ATOM 807 O O . CYS A 1 104 ? -8.415 -7.550 7.348 1.00 68.50 104 CYS A O 1
ATOM 809 N N . VAL A 1 105 ? -10.616 -7.132 7.142 1.00 68.12 105 VAL A N 1
ATOM 810 C CA . VAL A 1 105 ? -10.580 -5.808 7.778 1.00 68.12 105 VAL A CA 1
ATOM 811 C C . VAL A 1 105 ? -11.196 -5.925 9.165 1.00 68.12 105 VAL A C 1
ATOM 813 O O . VAL A 1 105 ? -12.399 -6.123 9.302 1.00 68.12 105 VAL A O 1
ATOM 816 N N . ILE A 1 106 ? -10.367 -5.784 10.199 1.00 71.00 106 ILE A N 1
ATOM 817 C CA . ILE A 1 106 ? -10.811 -5.801 11.594 1.00 71.00 1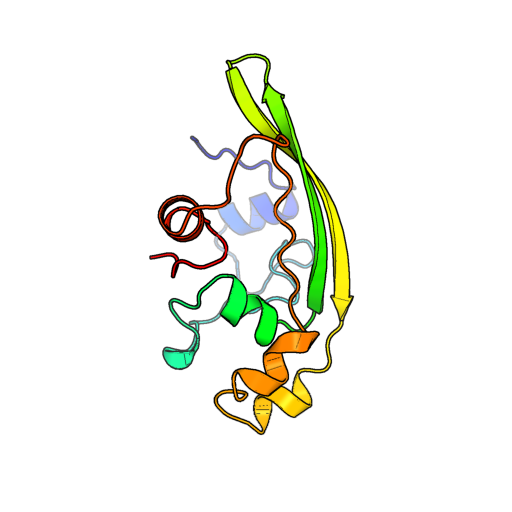06 ILE A CA 1
ATOM 818 C C . ILE A 1 106 ? -10.905 -4.358 12.082 1.00 71.00 106 ILE A C 1
ATOM 820 O O . ILE A 1 106 ? -9.896 -3.657 12.179 1.00 71.00 106 ILE A O 1
ATOM 824 N N . LEU A 1 107 ? -12.120 -3.913 12.393 1.00 69.38 107 LEU A N 1
ATOM 825 C CA . LEU A 1 107 ? -12.365 -2.620 13.022 1.00 69.38 107 LEU A CA 1
ATOM 826 C C . LEU A 1 107 ? -12.400 -2.809 14.536 1.00 69.38 107 LEU A C 1
ATOM 828 O O . LEU A 1 107 ? -13.203 -3.582 15.049 1.00 69.38 107 LEU A O 1
ATOM 832 N N . VAL A 1 108 ? -11.524 -2.103 15.246 1.00 71.38 108 VAL A N 1
ATOM 833 C CA . VAL A 1 108 ? -11.469 -2.130 16.711 1.00 71.38 108 VAL A CA 1
ATOM 834 C C . VAL A 1 108 ? -11.927 -0.769 17.225 1.00 71.38 108 VAL A C 1
ATOM 836 O O . VAL A 1 108 ? -11.267 0.239 16.973 1.00 71.38 108 VAL A O 1
ATOM 839 N N . GLY A 1 109 ? -13.065 -0.745 17.917 1.00 70.44 109 GLY A N 1
ATOM 840 C CA . GLY A 1 109 ? -13.668 0.448 18.519 1.00 70.44 109 GLY A CA 1
ATOM 841 C C . GLY A 1 109 ? -14.038 0.219 19.984 1.00 70.44 109 GLY A C 1
ATOM 842 O O . GLY A 1 109 ? -13.826 -0.871 20.519 1.00 70.44 109 GLY A O 1
ATOM 843 N N . SER A 1 110 ? -14.576 1.247 20.648 1.00 78.69 110 SER A N 1
ATOM 844 C CA . SER A 1 110 ? -15.208 1.053 21.959 1.00 78.69 110 SER A CA 1
ATOM 845 C C . SER A 1 110 ? -16.465 0.179 21.813 1.00 78.69 110 SER A C 1
ATOM 847 O O . SER A 1 110 ? -17.031 0.136 20.718 1.00 78.69 110 SER A O 1
ATOM 849 N N . PRO A 1 111 ? -16.930 -0.491 22.885 1.00 75.94 111 PRO A N 1
ATOM 850 C CA . PRO A 1 111 ? -18.132 -1.333 22.836 1.00 75.94 111 PRO A CA 1
ATOM 851 C C . PRO A 1 111 ? -19.366 -0.594 22.302 1.00 75.94 111 PRO A C 1
ATOM 853 O O . PRO A 1 111 ? -20.213 -1.197 21.656 1.00 75.94 111 PRO A O 1
ATOM 856 N N . ASP A 1 112 ? -19.422 0.719 22.536 1.00 80.62 112 ASP A N 1
ATOM 857 C CA . ASP A 1 112 ? -20.540 1.590 22.168 1.00 80.62 112 ASP A CA 1
ATOM 858 C C . ASP A 1 112 ? -20.396 2.209 20.763 1.00 80.62 112 ASP A C 1
ATOM 860 O O . ASP A 1 112 ? -21.249 2.986 20.335 1.00 80.62 112 ASP A O 1
ATOM 864 N N . THR A 1 113 ? -19.304 1.920 20.044 1.00 76.81 113 THR A N 1
ATOM 865 C CA . THR A 1 113 ? -19.071 2.452 18.693 1.00 76.81 113 THR A CA 1
ATOM 866 C C . THR A 1 113 ? -19.476 1.427 17.642 1.00 76.81 113 THR A C 1
ATOM 868 O O . THR A 1 113 ? -18.735 0.486 17.357 1.00 76.81 113 THR A O 1
ATOM 871 N N . GLU A 1 114 ? -20.616 1.654 16.994 1.00 79.75 114 GLU A N 1
ATOM 872 C CA . GLU A 1 114 ? -21.004 0.880 15.816 1.00 79.75 114 GLU A CA 1
ATOM 873 C C . GLU A 1 114 ? -20.249 1.345 14.564 1.00 79.75 114 GLU A C 1
ATOM 875 O O . GLU A 1 114 ? -20.138 2.538 14.265 1.00 79.75 114 GLU A O 1
ATOM 880 N N . ALA A 1 115 ? -19.741 0.383 13.790 1.00 74.38 115 ALA A N 1
ATOM 881 C CA . ALA A 1 115 ? -19.122 0.658 12.502 1.00 74.38 115 ALA A CA 1
ATOM 882 C C . ALA A 1 115 ? -20.195 1.068 11.481 1.00 74.38 115 ALA A C 1
ATOM 884 O O . ALA A 1 115 ? -20.910 0.231 10.933 1.00 74.38 115 ALA A O 1
ATOM 885 N N . THR A 1 116 ? -20.302 2.367 11.205 1.00 80.00 116 THR A N 1
ATOM 886 C CA . THR A 1 116 ? -21.259 2.886 10.220 1.00 80.00 116 THR A CA 1
ATOM 887 C C . THR A 1 116 ? -20.682 2.900 8.804 1.00 80.00 116 THR A C 1
ATOM 889 O O . THR A 1 116 ? -19.474 3.017 8.583 1.00 80.00 116 THR A O 1
ATOM 892 N N . HIS A 1 117 ? -21.565 2.845 7.806 1.00 77.19 117 HIS A N 1
ATOM 893 C CA . HIS A 1 117 ? -21.176 2.942 6.397 1.00 77.19 117 H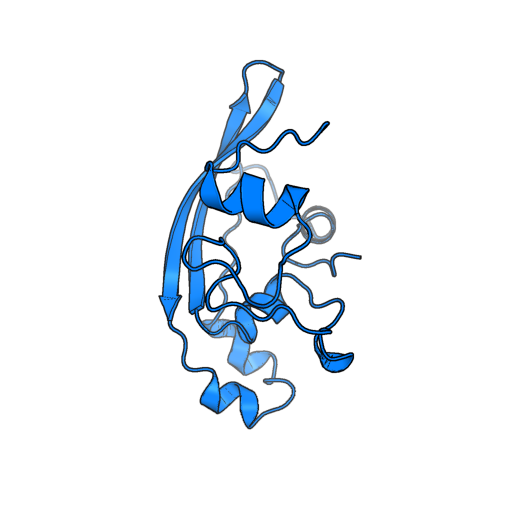IS A CA 1
ATOM 894 C C . HIS A 1 117 ? -20.438 4.254 6.071 1.00 77.19 117 HIS A C 1
ATOM 896 O O . HIS A 1 117 ? -19.537 4.267 5.236 1.00 77.19 117 HIS A O 1
ATOM 902 N N . ASP A 1 118 ? -20.769 5.355 6.750 1.00 74.88 118 ASP A N 1
ATOM 903 C CA . ASP A 1 118 ? -20.076 6.634 6.564 1.00 74.88 118 ASP A CA 1
ATOM 904 C C . ASP A 1 118 ? -18.619 6.586 7.057 1.00 74.88 118 ASP A C 1
ATOM 906 O O . ASP A 1 118 ? -17.708 7.051 6.371 1.00 74.88 118 ASP A O 1
ATOM 910 N N . MET A 1 119 ? -18.362 5.915 8.187 1.00 69.44 119 MET A N 1
ATOM 911 C CA . MET A 1 119 ? -16.996 5.676 8.673 1.00 69.44 119 MET A CA 1
ATOM 912 C C . MET A 1 119 ? -16.174 4.858 7.672 1.00 69.44 119 MET A C 1
ATOM 914 O O . MET A 1 119 ? -15.004 5.165 7.435 1.00 69.44 119 MET A O 1
ATOM 918 N N . LEU A 1 120 ? -16.791 3.858 7.036 1.00 71.44 120 LEU A N 1
ATOM 919 C CA . LEU A 1 120 ? -16.153 3.053 5.992 1.00 71.44 120 LEU A CA 1
ATOM 920 C C . LEU A 1 120 ? -15.836 3.876 4.739 1.00 71.44 120 LEU A C 1
ATOM 922 O O . LEU A 1 120 ? -14.744 3.741 4.191 1.00 71.44 120 LEU A O 1
ATOM 926 N N . LYS A 1 121 ? -16.732 4.776 4.315 1.00 69.19 121 LYS A N 1
ATOM 927 C CA . LYS A 1 121 ? -16.475 5.684 3.181 1.00 69.19 121 LYS A CA 1
ATOM 928 C C . LYS A 1 121 ? -15.303 6.626 3.419 1.00 69.19 121 LYS A C 1
ATOM 930 O O . LYS A 1 121 ? -14.672 7.062 2.466 1.00 69.19 121 LYS A O 1
ATOM 935 N N . ARG A 1 122 ? -15.011 6.962 4.674 1.00 66.56 122 ARG A N 1
ATOM 936 C CA . ARG A 1 122 ? -13.857 7.796 5.042 1.00 66.56 122 ARG A CA 1
ATOM 937 C C . ARG A 1 122 ? -12.578 6.973 5.210 1.00 66.56 122 ARG A C 1
ATOM 939 O O . ARG A 1 122 ? -11.511 7.545 5.427 1.00 66.56 122 ARG A O 1
ATOM 946 N N . SER A 1 123 ? -12.667 5.645 5.105 1.00 65.12 123 SER A N 1
ATOM 947 C CA . SER A 1 123 ? -11.525 4.754 5.242 1.00 65.12 123 SER A CA 1
ATOM 948 C C . SER A 1 123 ? -10.589 4.879 4.038 1.00 65.12 123 SER A C 1
ATOM 950 O O . SER A 1 123 ? -11.012 4.680 2.896 1.00 65.12 123 SER A O 1
ATOM 952 N N . PRO A 1 124 ? -9.283 5.098 4.262 1.00 62.09 124 PRO A N 1
ATOM 953 C CA . PRO A 1 124 ? -8.296 5.147 3.188 1.00 62.09 124 PRO A CA 1
ATOM 954 C C . PRO A 1 124 ? -8.044 3.775 2.536 1.00 62.09 124 PRO A C 1
ATOM 956 O O . PRO A 1 124 ? -7.204 3.690 1.640 1.00 62.09 124 PRO A O 1
ATOM 959 N N . LEU A 1 125 ? -8.717 2.719 3.017 1.00 64.56 125 LEU A N 1
ATOM 960 C CA . LEU A 1 125 ? -8.628 1.345 2.520 1.00 64.56 125 LEU A CA 1
ATOM 961 C C . LEU A 1 125 ? -9.588 1.070 1.352 1.00 64.56 125 LEU A C 1
ATOM 963 O O . LEU A 1 125 ? -9.286 0.220 0.522 1.00 64.56 125 LEU A O 1
ATOM 967 N N . LEU A 1 126 ? -10.734 1.764 1.302 1.00 60.00 126 LEU A N 1
ATOM 968 C CA . LEU A 1 126 ? -11.851 1.444 0.396 1.00 60.00 126 LEU A CA 1
ATOM 969 C C . LEU A 1 126 ? -12.067 2.483 -0.713 1.00 60.00 126 LEU A C 1
ATOM 971 O O . LEU A 1 126 ? -12.776 2.218 -1.680 1.00 60.00 126 LEU A O 1
ATOM 975 N N . VAL A 1 127 ? -11.476 3.669 -0.583 1.00 54.81 127 VAL A N 1
ATOM 976 C CA . VAL A 1 127 ? -11.645 4.767 -1.543 1.00 54.81 127 VAL A CA 1
ATOM 977 C C . VAL A 1 127 ? -10.491 4.764 -2.544 1.00 54.81 127 VAL A C 1
ATOM 979 O O . VAL A 1 127 ? -9.329 4.618 -2.155 1.00 54.81 127 VAL A O 1
ATOM 982 N N . ARG A 1 128 ? -10.792 4.957 -3.837 1.00 54.16 128 ARG A N 1
ATOM 983 C CA . ARG A 1 128 ? -9.760 5.202 -4.858 1.00 54.16 128 ARG A CA 1
ATOM 984 C C . ARG A 1 128 ? -9.040 6.498 -4.512 1.00 54.16 128 ARG A C 1
ATOM 986 O O . ARG A 1 128 ? -9.672 7.546 -4.401 1.00 54.16 128 ARG A O 1
ATOM 993 N N . ARG A 1 129 ? -7.725 6.423 -4.305 1.00 53.22 129 ARG A N 1
ATOM 994 C CA . ARG A 1 129 ? -6.911 7.620 -4.084 1.00 53.22 129 ARG A CA 1
ATOM 995 C C . ARG A 1 129 ? -6.758 8.322 -5.435 1.00 53.22 129 ARG A C 1
ATOM 997 O O . ARG A 1 129 ? -6.333 7.696 -6.402 1.00 53.22 129 ARG A O 1
ATOM 1004 N N . HIS A 1 130 ? -7.207 9.573 -5.492 1.00 47.34 130 HIS A N 1
ATOM 1005 C CA . HIS A 1 130 ? -7.095 10.445 -6.661 1.00 47.34 130 HIS A CA 1
ATOM 1006 C C . HIS A 1 130 ? -5.675 10.980 -6.819 1.00 47.34 130 HIS A C 1
ATOM 1008 O O . HIS A 1 130 ? -5.077 11.349 -5.782 1.00 47.34 130 HIS A O 1
#

Foldseek 3Di:
DPDDDDDDPVVVVCVVVVVPPDAPPPDPCVVHDPDDDPPVRPQDQPQSCQLQPQKHQQDWDWDFDQDPVRDTDTDTDTDIGGDDNVVVVVDPPDPVVVCPVRDDDDDDDPPPDDDDPVVVVVDSRPDRDD

Radius of gyration: 19.52 Å; chains: 1; bounding box: 49×38×41 Å

Secondary structure (DSSP, 8-state):
--------HHHHHHHHTT--SS--TT-TTTTS--SPPPGGGTT-BHHHHHHH-SEEEEEEEEEEEE-TTS-EEEEEEEEEEE---HHHHHSSSPPHHHHTTT--------TT----HHHHHT-TTTSBP-

Organism: NCBI:txid1033008

Sequence (130 aa):
MNGSYVLCHLCNSAVNKRCFHSISLRSYANGFWIGKVPEELQKLTFLEEQCIARARATRCMYKLTLGPTDQLAARGNVCILPQDTASVLSAMPVPLFQLQDEICVILVGSPDTEATHDMLKRSPLLVRRH

pLDDT: mean 70.29, std 9.04, range [37.69, 85.94]

InterPro domains:
  IPR046700 Domain of unknown function DUF6570 [PF20209] (25-130)